Protein AF-X0UYW5-F1 (afdb_monomer)

Mean predicted aligned error: 3.67 Å

Foldseek 3Di:
DDKDKDKDFAAPVRKDAFDKDKAWQDPDQDQQKWKDKPNHTDDDPPFKDWHWDADPVRGIIIMITGRDMDNGMIIIMIDHDDDPDD

Nearest PDB structures (foldseek):
  1k8i-assembly1_B  TM=5.542E-01  e=1.403E-01  Mus musculus
  4fqx-assembly1_D  TM=5.126E-01  e=2.915E-01  Homo sapiens
  6atz-assembly2_D  TM=4.973E-01  e=4.202E-01  Homo sapiens
  3mbe-assembly2_H  TM=4.963E-01  e=7.866E-01  Mus musculus
  8k9j-assembly1_B  TM=5.042E-01  e=9.694E-01  Mus musculus

Secondary structure (DSSP, 8-state):
--EEEEEE---SSS-EES-EEEEEEESSSS--EEEEETTEE--BTTTEEEEEEE-TTS-EEEEEEE--EESS-EEEEEEE-PPPP-

Organism: NCBI:txid412755

Solvent-accessible surface area (backbone atoms only — not comparable to full-atom values): 5082 Å² total; per-residue (Å²): 135,68,61,54,73,55,72,49,84,22,30,81,92,51,54,46,64,52,53,69,49,77,43,72,77,34,94,51,96,62,59,49,61,47,44,25,49,73,88,41,77,54,49,77,76,80,49,29,50,62,40,65,48,73,48,98,86,72,46,25,26,37,37,38,40,30,84,46,76,36,51,46,65,42,41,41,38,39,32,68,55,81,75,79,83,130

pLDDT: mean 92.99, std 10.91, range [47.97, 98.56]

Sequence (86 aa):
KNAAKFTINATKEQPLENPAFVIANWPANDANISLKMDGKTKTRGADFKAGIEMGTDGSYSLVIWMKYSSEKTVSFEIENIKFPAL

Structure (mmCIF, N/CA/C/O backbone):
data_AF-X0UYW5-F1
#
_entry.id   AF-X0UYW5-F1
#
loop_
_atom_site.group_PDB
_atom_site.id
_atom_site.type_symbol
_atom_site.label_atom_id
_atom_site.label_alt_id
_atom_site.label_comp_id
_atom_site.label_asym_id
_atom_site.label_entity_id
_atom_site.label_seq_id
_atom_site.pdbx_PDB_ins_code
_atom_site.Cartn_x
_atom_site.Cartn_y
_atom_site.Cartn_z
_atom_site.occupancy
_atom_site.B_iso_or_equiv
_atom_site.auth_seq_id
_atom_site.auth_comp_id
_atom_site.auth_asym_id
_atom_site.auth_atom_id
_atom_site.pdbx_PDB_model_num
ATOM 1 N N . LYS A 1 1 ? 7.463 14.003 -8.366 1.00 47.97 1 LYS A N 1
ATOM 2 C CA . LYS A 1 1 ? 7.234 13.236 -7.116 1.00 47.97 1 LYS A CA 1
ATOM 3 C C . LYS A 1 1 ? 6.146 12.233 -7.447 1.00 47.97 1 LYS A C 1
ATOM 5 O O . LYS A 1 1 ? 5.048 12.667 -7.760 1.00 47.97 1 LYS A O 1
ATOM 10 N N . ASN A 1 2 ? 6.483 10.950 -7.525 1.00 59.88 2 ASN A N 1
ATOM 11 C CA . ASN A 1 2 ? 5.575 9.946 -8.074 1.00 59.88 2 ASN A CA 1
ATOM 12 C C . ASN A 1 2 ? 4.825 9.310 -6.912 1.00 59.88 2 ASN A C 1
ATOM 14 O O . ASN A 1 2 ? 5.395 8.493 -6.187 1.00 59.88 2 ASN A O 1
ATOM 18 N N . ALA A 1 3 ? 3.599 9.780 -6.703 1.00 78.50 3 ALA A N 1
ATOM 19 C CA . ALA A 1 3 ? 2.778 9.396 -5.575 1.00 78.50 3 ALA A CA 1
ATOM 20 C C . ALA A 1 3 ? 1.326 9.205 -6.018 1.00 78.50 3 ALA A C 1
ATOM 22 O O . ALA A 1 3 ? 0.765 10.090 -6.665 1.00 78.50 3 ALA A O 1
ATOM 23 N N . ALA A 1 4 ? 0.717 8.078 -5.655 1.00 92.62 4 ALA A N 1
ATOM 24 C CA . ALA A 1 4 ? -0.731 7.918 -5.710 1.00 92.62 4 ALA A CA 1
ATOM 25 C C . ALA A 1 4 ? -1.305 8.271 -4.335 1.00 92.62 4 ALA A C 1
ATOM 27 O O . ALA A 1 4 ? -0.828 7.771 -3.314 1.00 92.62 4 ALA A O 1
ATOM 28 N N . LYS A 1 5 ? -2.317 9.142 -4.304 1.00 96.25 5 LYS A N 1
ATOM 29 C CA . LYS A 1 5 ? -3.014 9.530 -3.077 1.00 96.25 5 LYS A CA 1
ATOM 30 C C . LYS A 1 5 ? -4.515 9.540 -3.309 1.00 96.25 5 LYS A C 1
ATOM 32 O O . LYS A 1 5 ? -4.991 10.213 -4.218 1.00 96.25 5 LYS A O 1
ATOM 37 N N . PHE A 1 6 ? -5.244 8.797 -2.488 1.00 97.31 6 PHE A N 1
ATOM 38 C CA . PHE A 1 6 ? -6.695 8.667 -2.592 1.00 97.31 6 PHE A CA 1
ATOM 39 C C . PHE A 1 6 ? -7.301 8.237 -1.254 1.00 97.31 6 PHE A C 1
ATOM 41 O O . PHE A 1 6 ? -6.590 7.876 -0.316 1.00 97.31 6 PHE A O 1
ATOM 48 N N . THR A 1 7 ? -8.627 8.281 -1.165 1.00 98.19 7 THR A N 1
ATOM 49 C CA . THR A 1 7 ? -9.395 7.791 -0.017 1.00 98.19 7 THR A CA 1
ATOM 50 C C . THR A 1 7 ? -10.413 6.764 -0.474 1.00 98.19 7 THR A C 1
ATOM 52 O O . THR A 1 7 ? -11.046 6.946 -1.512 1.00 98.19 7 THR A O 1
ATOM 55 N N . ILE A 1 8 ? -10.612 5.724 0.329 1.00 98.19 8 ILE A N 1
ATOM 56 C CA . ILE A 1 8 ? -11.708 4.774 0.154 1.00 98.19 8 ILE A CA 1
ATOM 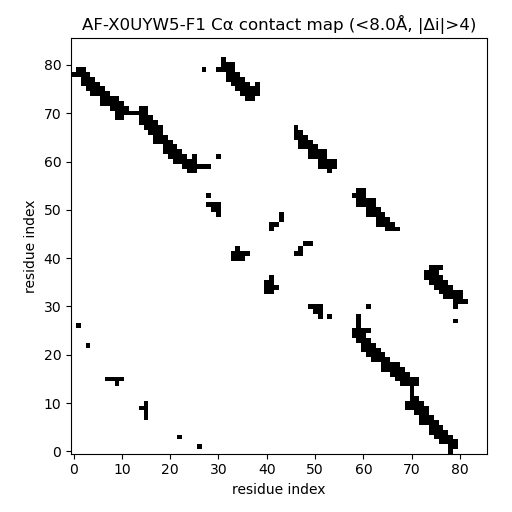57 C C . ILE A 1 8 ? -12.698 5.009 1.283 1.00 98.19 8 ILE A C 1
ATOM 59 O O . ILE A 1 8 ? -12.332 4.911 2.454 1.00 98.19 8 ILE A O 1
ATOM 63 N N . ASN A 1 9 ? -13.939 5.339 0.929 1.00 98.31 9 ASN A N 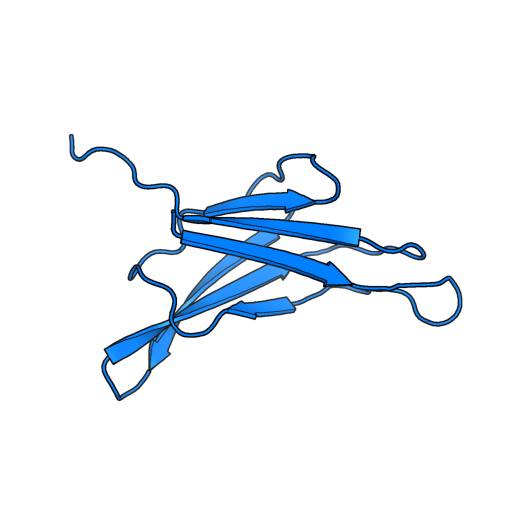1
ATOM 64 C CA . ASN A 1 9 ? -15.020 5.427 1.900 1.00 98.31 9 ASN A CA 1
ATOM 65 C C . ASN A 1 9 ? -15.460 4.017 2.284 1.00 98.31 9 ASN A C 1
ATOM 67 O O . ASN A 1 9 ? -15.770 3.212 1.410 1.00 98.31 9 ASN A O 1
ATOM 71 N N . ALA A 1 10 ? -15.489 3.749 3.584 1.00 98.06 10 ALA A N 1
ATOM 72 C CA . ALA A 1 10 ? -15.990 2.510 4.152 1.00 98.06 10 ALA A CA 1
ATOM 73 C C . ALA A 1 10 ? -16.892 2.836 5.337 1.00 98.06 10 ALA A C 1
ATOM 75 O O . ALA A 1 10 ? -16.678 3.834 6.035 1.00 98.06 10 ALA A O 1
ATOM 76 N N . THR A 1 11 ? -17.894 1.994 5.546 1.00 98.38 11 THR A N 1
ATOM 77 C CA . THR A 1 11 ? -18.815 2.069 6.682 1.00 98.38 11 THR A CA 1
ATOM 78 C C . THR A 1 11 ? -18.949 0.692 7.317 1.00 98.38 11 THR A C 1
ATOM 80 O O . THR A 1 11 ? -18.401 -0.289 6.819 1.00 98.38 11 THR A O 1
ATOM 83 N N . LYS A 1 12 ? -19.704 0.595 8.408 1.00 97.69 12 LYS A N 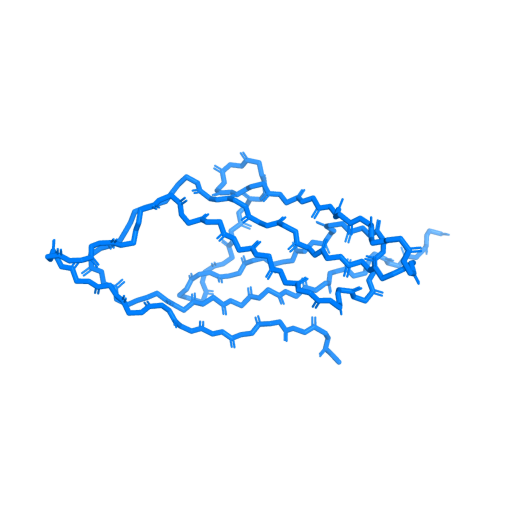1
ATOM 84 C CA . LYS A 1 12 ? -20.034 -0.692 9.023 1.00 97.69 12 LYS A CA 1
ATOM 85 C C . LYS A 1 12 ? -20.828 -1.605 8.078 1.00 97.69 12 LYS A C 1
ATOM 87 O O . LYS A 1 12 ? -20.660 -2.817 8.095 1.00 97.69 12 LYS A O 1
ATOM 92 N N . GLU A 1 13 ? -21.693 -1.025 7.251 1.00 98.25 13 GLU A N 1
ATOM 93 C CA . GLU A 1 13 ? -22.535 -1.740 6.286 1.00 98.25 13 GLU A CA 1
ATOM 94 C C . GLU A 1 13 ? -21.775 -2.085 4.998 1.00 98.25 13 GLU A C 1
ATOM 96 O O . GLU A 1 13 ? -22.139 -3.031 4.302 1.00 98.25 13 GLU A O 1
ATOM 101 N N . GLN A 1 14 ? -20.734 -1.311 4.674 1.00 97.88 14 GLN A N 1
ATOM 102 C CA . GLN A 1 14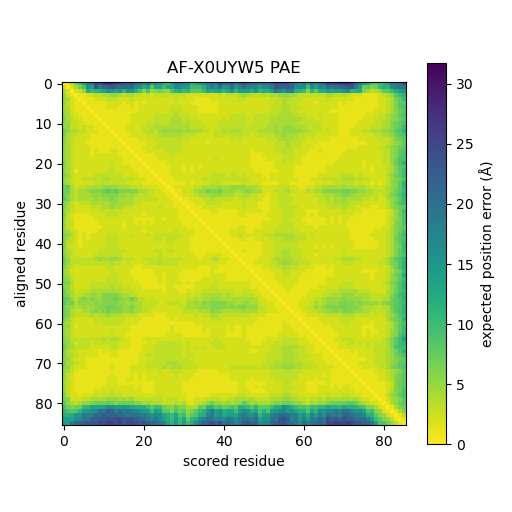 ? -19.871 -1.493 3.505 1.00 97.88 14 GLN A CA 1
ATOM 103 C C . GLN A 1 14 ? -18.398 -1.384 3.930 1.00 97.88 14 GLN A C 1
ATOM 105 O O . GLN A 1 14 ? -17.755 -0.358 3.676 1.00 97.88 14 GLN A O 1
ATOM 110 N N . PRO A 1 15 ? -17.868 -2.400 4.634 1.00 98.19 15 PRO A N 1
ATOM 111 C CA . PRO A 1 15 ? -16.502 -2.364 5.129 1.00 98.19 15 PRO A CA 1
ATOM 112 C C . PRO A 1 15 ? -15.495 -2.525 3.987 1.00 98.19 15 PRO A C 1
ATOM 114 O O . PRO A 1 15 ? -15.746 -3.199 2.985 1.00 98.19 15 PRO A O 1
ATOM 117 N N . LEU A 1 16 ? -14.320 -1.924 4.160 1.00 98.38 16 LEU A N 1
ATOM 118 C CA . LEU A 1 16 ? -13.170 -2.176 3.302 1.00 98.38 16 LEU A CA 1
ATOM 119 C C . LEU A 1 16 ? -12.473 -3.441 3.788 1.00 98.38 16 LEU A C 1
ATOM 121 O O . LEU A 1 16 ? -11.836 -3.406 4.836 1.00 98.38 16 LEU A O 1
ATOM 125 N N . GLU A 1 17 ? -12.550 -4.520 3.016 1.00 98.00 17 GLU A N 1
ATOM 126 C CA . GLU A 1 17 ? -11.993 -5.820 3.393 1.00 98.00 17 GLU A CA 1
ATOM 127 C C . GLU A 1 17 ? -10.898 -6.275 2.433 1.00 98.00 17 GLU A C 1
ATOM 129 O O . GLU A 1 17 ? -11.107 -6.356 1.225 1.00 98.00 17 GLU A O 1
ATOM 134 N N . ASN A 1 18 ? -9.731 -6.598 2.997 1.00 97.38 18 ASN A N 1
ATOM 135 C CA . ASN A 1 18 ? -8.544 -7.116 2.311 1.00 97.38 18 ASN A CA 1
ATOM 136 C C . ASN A 1 18 ? -8.266 -6.443 0.953 1.00 97.38 18 ASN A C 1
ATOM 138 O O . ASN A 1 18 ? -8.191 -7.133 -0.070 1.00 97.38 18 ASN A O 1
ATOM 142 N N . PRO A 1 19 ? -8.138 -5.102 0.918 1.00 97.50 19 PRO A N 1
ATOM 143 C CA . PRO A 1 19 ? -8.054 -4.380 -0.338 1.00 97.50 19 PRO A CA 1
ATOM 144 C C . PRO A 1 19 ? -6.836 -4.794 -1.164 1.00 97.50 19 PRO A C 1
ATOM 146 O O . PRO A 1 19 ? -5.737 -5.019 -0.642 1.00 97.50 19 PRO A O 1
ATOM 149 N N . ALA A 1 20 ? -7.038 -4.807 -2.479 1.00 97.75 20 ALA A N 1
ATOM 150 C CA . ALA A 1 20 ? -5.978 -4.863 -3.467 1.00 97.75 20 ALA A CA 1
ATOM 151 C C . ALA A 1 20 ? -6.145 -3.711 -4.462 1.00 97.75 20 ALA A C 1
ATOM 153 O O . ALA A 1 20 ? -7.254 -3.428 -4.916 1.00 97.75 20 ALA A O 1
ATOM 154 N N . PHE A 1 21 ? -5.042 -3.047 -4.792 1.00 96.69 21 PHE A N 1
ATOM 155 C CA . PHE A 1 21 ? -5.017 -1.935 -5.735 1.00 96.69 21 PHE A CA 1
ATOM 156 C C . PHE A 1 21 ? -4.035 -2.224 -6.858 1.00 96.69 21 PHE A C 1
ATOM 158 O O . PHE A 1 21 ? -2.926 -2.700 -6.609 1.00 96.69 21 PHE A O 1
ATOM 165 N N . VAL A 1 22 ? -4.435 -1.866 -8.074 1.00 96.69 22 VAL A N 1
ATOM 166 C CA . VAL A 1 22 ? -3.552 -1.802 -9.237 1.00 96.69 22 VAL A CA 1
ATOM 167 C C . VAL A 1 22 ? -3.386 -0.334 -9.599 1.00 96.69 22 VAL A C 1
ATOM 169 O O . VAL A 1 22 ? -4.355 0.347 -9.933 1.00 96.69 22 VAL A O 1
ATOM 172 N N . ILE A 1 23 ? -2.159 0.165 -9.500 1.00 95.38 23 ILE A N 1
ATOM 173 C CA . ILE A 1 23 ? -1.793 1.513 -9.926 1.00 95.38 23 ILE A CA 1
ATOM 174 C C . ILE A 1 23 ? -1.113 1.384 -11.281 1.00 95.38 23 ILE A C 1
ATOM 176 O O . ILE A 1 23 ? 0.054 0.997 -11.370 1.00 95.38 23 ILE A O 1
ATOM 180 N N . ALA A 1 24 ? -1.871 1.696 -12.329 1.00 93.88 24 ALA A N 1
ATOM 181 C CA . ALA A 1 24 ? -1.379 1.719 -13.698 1.00 93.88 24 ALA A CA 1
ATOM 182 C C . ALA A 1 24 ? -0.342 2.832 -13.914 1.00 93.88 24 ALA A C 1
ATOM 184 O O . ALA A 1 24 ? -0.305 3.818 -13.173 1.00 93.88 24 ALA A O 1
ATOM 185 N N . ASN A 1 25 ? 0.460 2.692 -14.973 1.00 92.06 25 ASN A N 1
ATOM 186 C CA . ASN A 1 25 ? 1.505 3.649 -15.354 1.00 92.06 25 ASN A CA 1
ATOM 187 C C . ASN A 1 25 ? 2.501 3.922 -14.216 1.00 92.06 25 ASN A C 1
ATOM 189 O O . ASN A 1 25 ? 2.929 5.057 -13.983 1.00 92.06 25 ASN A O 1
ATOM 193 N N . TRP A 1 26 ? 2.856 2.870 -13.481 1.00 93.62 26 TRP A N 1
ATOM 194 C CA . TRP A 1 26 ? 3.870 2.936 -12.449 1.00 93.62 26 TRP A CA 1
ATOM 195 C C . TRP A 1 26 ? 5.235 3.253 -13.087 1.00 93.62 26 TRP A C 1
ATOM 197 O O . TRP A 1 26 ? 5.626 2.638 -14.076 1.00 93.62 26 TRP A O 1
ATOM 207 N N . PRO A 1 27 ? 5.991 4.224 -12.556 1.00 89.06 27 PRO A N 1
ATOM 208 C CA . PRO A 1 27 ? 7.151 4.794 -13.243 1.00 89.06 27 PRO A CA 1
ATOM 209 C C . PRO A 1 27 ? 8.441 3.972 -13.092 1.00 89.06 27 PRO A C 1
ATOM 211 O O . PRO A 1 27 ? 9.502 4.436 -13.507 1.00 89.06 27 PRO A O 1
ATOM 214 N N . ALA A 1 28 ? 8.386 2.814 -12.436 1.00 88.25 28 ALA A N 1
ATOM 215 C CA . ALA A 1 28 ? 9.545 1.989 -12.119 1.00 88.25 28 ALA A CA 1
ATOM 216 C C . ALA A 1 28 ? 9.242 0.509 -12.370 1.00 88.25 28 ALA A C 1
ATOM 218 O O . ALA A 1 28 ? 8.108 0.065 -12.211 1.00 88.25 28 ALA A O 1
ATOM 219 N N . ASN A 1 29 ? 10.276 -0.263 -12.695 1.00 91.12 29 ASN A N 1
ATOM 220 C CA . ASN A 1 29 ? 10.198 -1.721 -12.813 1.00 91.12 29 ASN A CA 1
ATOM 221 C C . ASN A 1 29 ? 10.408 -2.434 -11.462 1.00 91.12 29 ASN A C 1
ATOM 223 O O . ASN A 1 29 ? 10.686 -3.631 -11.423 1.00 91.12 29 ASN A O 1
ATOM 227 N N . ASP A 1 30 ? 10.279 -1.703 -10.354 1.00 92.31 30 ASP A N 1
ATOM 228 C CA . ASP A 1 30 ? 10.386 -2.216 -8.997 1.00 92.31 30 ASP A CA 1
ATOM 229 C C . ASP A 1 30 ? 9.191 -1.782 -8.140 1.00 92.31 30 ASP A C 1
ATOM 231 O O . ASP A 1 30 ? 8.544 -0.756 -8.373 1.00 92.31 30 ASP A O 1
ATOM 235 N N . ALA A 1 31 ? 8.919 -2.579 -7.109 1.00 94.00 31 ALA A N 1
ATOM 236 C CA . ALA A 1 31 ? 7.874 -2.317 -6.128 1.00 94.00 31 ALA A CA 1
ATOM 237 C C . ALA A 1 31 ? 8.452 -1.806 -4.794 1.00 94.00 31 ALA A C 1
ATOM 239 O O . ALA A 1 31 ? 7.915 -2.131 -3.724 1.00 94.00 31 ALA A O 1
ATOM 240 N N . ASN A 1 32 ? 9.544 -1.031 -4.840 1.00 93.00 32 ASN A N 1
ATOM 241 C CA . ASN A 1 32 ? 10.083 -0.331 -3.677 1.00 93.00 32 ASN A CA 1
ATOM 242 C C . ASN A 1 32 ? 9.211 0.889 -3.399 1.00 93.00 32 ASN A C 1
ATOM 244 O O . ASN A 1 32 ? 9.296 1.923 -4.068 1.00 93.00 32 ASN A O 1
ATOM 248 N N . ILE A 1 33 ? 8.323 0.743 -2.419 1.00 95.06 33 ILE A N 1
ATOM 249 C CA . ILE A 1 33 ? 7.338 1.765 -2.089 1.00 95.06 33 ILE A CA 1
ATOM 250 C C . ILE A 1 33 ? 7.310 2.080 -0.601 1.00 95.06 33 ILE A C 1
ATOM 252 O O . ILE A 1 33 ? 7.562 1.218 0.241 1.00 95.06 33 ILE A O 1
ATOM 256 N N . SER A 1 34 ? 6.921 3.314 -0.303 1.00 95.88 34 SER A N 1
ATOM 257 C CA . SER A 1 34 ? 6.364 3.711 0.982 1.00 95.88 34 SER A CA 1
ATOM 258 C C . SER A 1 34 ? 4.848 3.646 0.864 1.00 95.88 34 SER A C 1
ATOM 260 O O . SER A 1 34 ? 4.289 4.259 -0.045 1.00 95.88 34 SER A O 1
ATOM 262 N N . LEU A 1 35 ? 4.190 2.923 1.769 1.00 97.19 35 LEU A N 1
ATOM 263 C CA . LEU A 1 35 ? 2.740 2.969 1.933 1.00 97.19 35 LEU A CA 1
ATOM 264 C C . LEU A 1 35 ? 2.425 3.653 3.261 1.00 97.19 35 LEU A C 1
ATOM 266 O O . LEU A 1 35 ? 2.901 3.214 4.309 1.00 97.19 35 LEU A O 1
ATOM 270 N N . LYS A 1 36 ? 1.578 4.681 3.234 1.00 97.88 36 LYS A N 1
ATOM 271 C CA . LYS A 1 36 ? 0.925 5.215 4.430 1.00 97.88 36 LYS A CA 1
ATOM 272 C C . LYS A 1 36 ? -0.572 4.989 4.351 1.00 97.88 36 LYS A C 1
ATOM 274 O O . LYS A 1 36 ? -1.179 5.207 3.305 1.00 97.88 36 LYS A O 1
ATOM 279 N N . MET A 1 37 ? -1.147 4.607 5.486 1.00 97.81 37 MET A N 1
ATOM 280 C CA . MET A 1 37 ? -2.591 4.586 5.690 1.00 97.81 37 MET A CA 1
ATOM 281 C C . MET A 1 37 ? -2.922 5.478 6.878 1.00 97.81 37 MET A C 1
ATOM 283 O O . MET A 1 37 ? -2.330 5.305 7.946 1.00 97.81 37 MET A O 1
ATOM 287 N N . ASP A 1 38 ? -3.808 6.453 6.685 1.00 97.56 38 ASP A N 1
ATOM 288 C CA . ASP A 1 38 ? -4.163 7.455 7.706 1.00 97.56 38 ASP A CA 1
ATOM 289 C C . ASP A 1 38 ? -2.936 8.145 8.313 1.00 97.56 38 ASP A C 1
ATOM 291 O O . ASP A 1 38 ? -2.773 8.265 9.528 1.00 97.56 38 ASP A O 1
ATOM 295 N N . GLY A 1 39 ? -2.009 8.533 7.432 1.00 97.19 39 GLY A N 1
ATOM 296 C CA . GLY A 1 39 ? -0.741 9.170 7.787 1.00 97.19 39 GLY A CA 1
ATOM 297 C C . GLY A 1 39 ? 0.295 8.242 8.432 1.00 97.19 39 GLY A C 1
ATOM 298 O O . GLY A 1 39 ? 1.437 8.660 8.622 1.00 97.19 39 GLY A O 1
ATOM 299 N N . LYS A 1 40 ? -0.047 6.983 8.740 1.00 97.81 40 LYS A N 1
ATOM 300 C CA . LYS A 1 40 ? 0.854 6.018 9.386 1.00 97.81 40 LYS A CA 1
ATOM 301 C C . LYS A 1 40 ? 1.538 5.131 8.355 1.00 97.81 40 LYS A C 1
ATOM 303 O O . LYS A 1 40 ? 0.867 4.413 7.613 1.00 97.81 40 LYS A O 1
ATOM 308 N N . THR A 1 41 ? 2.869 5.145 8.352 1.00 97.38 41 THR A N 1
ATOM 309 C CA . THR A 1 41 ? 3.688 4.259 7.516 1.00 97.38 41 THR A CA 1
ATOM 310 C C . THR A 1 41 ? 3.418 2.795 7.847 1.00 97.38 41 THR A C 1
ATOM 312 O O . THR A 1 41 ? 3.308 2.421 9.015 1.00 97.38 41 THR A O 1
ATOM 315 N N . LYS A 1 42 ? 3.308 1.979 6.802 1.00 97.69 42 LYS A N 1
ATOM 316 C CA . LYS A 1 42 ? 3.083 0.539 6.867 1.00 97.69 42 LYS A CA 1
ATOM 317 C C . LYS A 1 42 ? 4.346 -0.224 6.514 1.00 97.69 42 LYS A C 1
ATOM 319 O O . LYS A 1 42 ? 5.164 0.225 5.713 1.00 97.69 42 LYS A O 1
ATOM 324 N N . THR A 1 43 ? 4.485 -1.394 7.114 1.00 96.50 43 THR A N 1
ATOM 325 C CA . THR A 1 43 ? 5.646 -2.263 6.969 1.00 96.50 43 THR A CA 1
ATOM 326 C C . THR A 1 43 ? 5.368 -3.314 5.905 1.00 96.50 43 THR A C 1
ATOM 328 O O . THR A 1 43 ? 4.447 -4.123 6.027 1.00 96.50 43 THR A O 1
ATOM 331 N N . ARG A 1 44 ? 6.182 -3.328 4.847 1.00 95.88 44 ARG A N 1
ATOM 332 C CA . ARG A 1 44 ? 6.105 -4.344 3.789 1.00 95.88 44 ARG A CA 1
ATOM 333 C C . ARG A 1 44 ? 6.338 -5.740 4.376 1.00 95.88 44 ARG A C 1
ATOM 335 O O . ARG A 1 44 ? 7.176 -5.920 5.251 1.00 95.88 44 ARG A O 1
ATOM 342 N N . GLY A 1 45 ? 5.601 -6.733 3.891 1.00 95.00 45 GLY A N 1
ATOM 343 C CA . GLY A 1 45 ? 5.613 -8.112 4.382 1.00 95.00 45 GLY A CA 1
ATOM 344 C C . GLY A 1 45 ? 4.681 -8.346 5.573 1.00 95.00 45 GLY A C 1
ATOM 345 O O . GLY A 1 45 ? 3.981 -9.356 5.582 1.00 95.00 45 GLY A O 1
ATOM 346 N N . ALA A 1 46 ? 4.631 -7.412 6.528 1.00 95.56 46 ALA A N 1
ATOM 347 C CA . ALA A 1 46 ? 3.747 -7.495 7.692 1.00 95.56 46 ALA A CA 1
ATOM 348 C C . ALA A 1 46 ? 2.343 -6.938 7.403 1.00 95.56 46 ALA A C 1
ATOM 350 O O . ALA A 1 46 ? 1.352 -7.641 7.581 1.00 95.56 46 ALA A O 1
ATOM 351 N N . ASP A 1 47 ? 2.266 -5.696 6.919 1.00 97.31 47 ASP A N 1
ATOM 352 C CA . ASP A 1 47 ? 1.003 -4.982 6.690 1.00 97.31 47 ASP A CA 1
ATOM 353 C C . ASP A 1 47 ? 0.508 -5.114 5.239 1.00 97.31 47 ASP A C 1
ATOM 355 O O . ASP A 1 47 ? -0.695 -5.104 4.973 1.00 97.31 47 ASP A O 1
ATOM 359 N N . PHE A 1 48 ? 1.431 -5.226 4.279 1.00 97.94 48 PHE A N 1
ATOM 360 C CA . PHE A 1 48 ? 1.109 -5.302 2.852 1.00 97.94 48 PHE A CA 1
ATOM 361 C C . PHE A 1 48 ? 2.163 -6.077 2.056 1.00 97.94 48 PHE A C 1
ATOM 363 O O . PHE A 1 48 ? 3.327 -6.152 2.451 1.00 97.94 48 PHE A O 1
ATOM 370 N N . LYS A 1 49 ? 1.791 -6.597 0.884 1.00 97.75 49 LYS A N 1
ATOM 371 C CA . LYS A 1 49 ? 2.740 -7.000 -0.169 1.00 97.75 49 LYS A CA 1
ATOM 372 C C . LYS A 1 49 ? 2.551 -6.110 -1.385 1.00 97.75 49 LYS A C 1
ATOM 374 O O . LYS A 1 49 ? 1.473 -5.560 -1.594 1.00 97.75 49 LYS A O 1
ATOM 379 N N . ALA A 1 50 ? 3.602 -5.992 -2.187 1.00 97.31 50 ALA A N 1
ATOM 380 C CA . ALA A 1 50 ? 3.531 -5.303 -3.463 1.00 97.31 50 ALA A CA 1
ATOM 381 C C . ALA A 1 50 ? 4.387 -6.001 -4.528 1.00 97.31 50 ALA A C 1
ATOM 383 O O . ALA A 1 50 ? 5.401 -6.631 -4.206 1.00 97.31 50 ALA A O 1
ATOM 384 N N . GLY A 1 51 ? 3.985 -5.864 -5.785 1.00 96.75 51 GLY A N 1
ATOM 385 C CA . GLY A 1 51 ? 4.651 -6.436 -6.951 1.00 96.75 51 GLY A CA 1
ATOM 386 C C . GLY A 1 51 ? 4.468 -5.554 -8.181 1.00 96.75 51 GLY A C 1
ATOM 387 O O . GLY A 1 51 ? 3.677 -4.612 -8.152 1.00 96.75 51 GLY A O 1
ATOM 388 N N . ILE A 1 52 ? 5.222 -5.853 -9.236 1.00 96.69 52 ILE A N 1
ATOM 389 C CA . ILE A 1 52 ? 5.097 -5.188 -10.532 1.00 96.69 52 ILE A CA 1
ATOM 390 C C . ILE A 1 52 ? 4.508 -6.164 -11.537 1.00 96.69 52 ILE A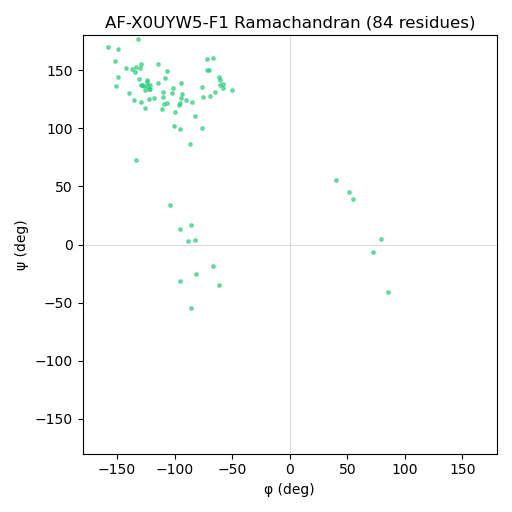 C 1
ATOM 392 O O . ILE A 1 52 ? 4.987 -7.289 -11.667 1.00 96.69 52 ILE A O 1
ATOM 396 N N . GLU A 1 53 ? 3.496 -5.701 -12.256 1.00 96.62 53 GLU A N 1
ATOM 397 C CA . GLU A 1 53 ? 3.023 -6.313 -13.490 1.00 96.62 53 GLU A CA 1
ATOM 398 C C . GLU A 1 53 ? 3.568 -5.512 -14.672 1.00 96.62 53 GLU A C 1
ATOM 400 O O . GLU A 1 53 ? 3.551 -4.280 -14.659 1.00 96.62 53 GLU A O 1
ATOM 405 N N . MET A 1 54 ? 4.078 -6.208 -15.686 1.00 96.50 54 MET A N 1
ATOM 406 C CA . MET A 1 54 ? 4.592 -5.601 -16.912 1.00 96.50 54 MET A CA 1
ATOM 407 C C . MET A 1 54 ? 3.597 -5.851 -18.044 1.00 96.50 54 MET A C 1
ATOM 409 O O . MET A 1 54 ? 3.281 -7.001 -18.353 1.00 96.50 54 MET A O 1
ATOM 413 N N . GLY A 1 55 ? 3.106 -4.773 -18.647 1.00 94.50 55 GLY A N 1
ATOM 414 C CA . GLY A 1 55 ? 2.247 -4.813 -19.822 1.00 94.50 55 GLY A CA 1
ATOM 415 C C . GLY A 1 55 ? 3.015 -5.215 -21.081 1.00 94.50 55 GLY A C 1
ATOM 416 O O . GLY A 1 55 ? 4.237 -5.079 -21.168 1.00 94.50 55 GLY A O 1
ATOM 417 N N . THR A 1 56 ? 2.291 -5.682 -22.098 1.00 96.25 56 THR A N 1
ATOM 418 C CA . THR A 1 56 ? 2.873 -6.049 -23.404 1.00 96.25 56 THR 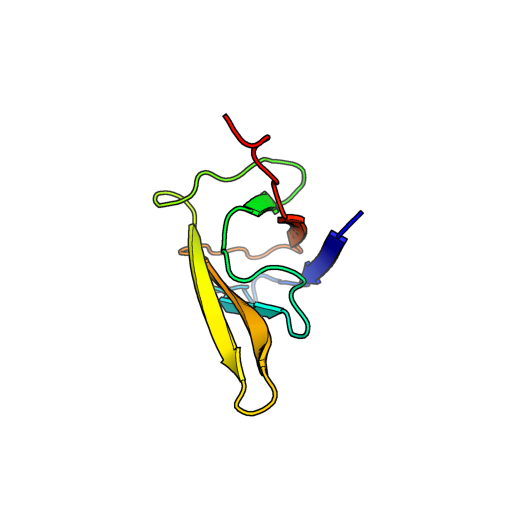A CA 1
ATOM 419 C C . THR A 1 56 ? 3.440 -4.852 -24.170 1.00 96.25 56 THR A C 1
ATOM 421 O O . THR A 1 56 ? 4.225 -5.031 -25.095 1.00 96.25 56 THR A O 1
ATOM 424 N N . ASP A 1 57 ? 3.038 -3.639 -23.798 1.00 95.00 57 ASP A N 1
ATOM 425 C CA . ASP A 1 57 ? 3.531 -2.362 -24.321 1.00 95.00 57 ASP A CA 1
ATOM 426 C C . ASP A 1 57 ? 4.763 -1.832 -23.562 1.00 95.00 57 ASP A C 1
ATOM 428 O O . ASP A 1 57 ? 5.249 -0.739 -23.851 1.00 95.00 57 ASP A O 1
ATOM 432 N N . GLY A 1 58 ? 5.273 -2.592 -22.586 1.00 94.19 58 GLY A N 1
ATOM 433 C CA . GLY A 1 58 ? 6.392 -2.193 -21.735 1.00 94.19 58 GLY A CA 1
ATOM 434 C C . GLY A 1 58 ? 6.014 -1.242 -20.596 1.00 94.19 58 GLY A C 1
ATOM 435 O O . GLY A 1 58 ? 6.905 -0.791 -19.875 1.00 94.19 58 GLY A O 1
ATOM 436 N N . SER A 1 59 ? 4.727 -0.934 -20.402 1.00 95.50 59 SER A N 1
ATOM 437 C CA . SER A 1 59 ? 4.263 -0.196 -19.226 1.00 95.50 59 SER A CA 1
ATOM 438 C C . SER A 1 59 ? 4.357 -1.058 -17.962 1.00 95.50 59 SER A C 1
ATOM 440 O O . SER A 1 59 ? 4.232 -2.283 -18.009 1.00 95.50 59 SER A O 1
ATOM 442 N N . TYR A 1 60 ? 4.570 -0.424 -16.809 1.00 95.88 60 TYR A N 1
ATOM 443 C CA . TYR A 1 60 ? 4.543 -1.105 -15.515 1.00 95.88 60 TYR A CA 1
ATOM 444 C C . TYR A 1 60 ? 3.290 -0.711 -14.741 1.00 95.88 60 TYR A C 1
ATOM 446 O O . TYR A 1 60 ? 2.859 0.442 -14.769 1.00 95.88 60 TYR A O 1
ATOM 454 N N . SER A 1 61 ? 2.723 -1.663 -14.012 1.00 96.00 61 SER A N 1
ATOM 455 C CA . SER A 1 61 ? 1.678 -1.430 -13.022 1.00 96.00 61 SER A CA 1
ATOM 456 C C . SER A 1 61 ? 2.147 -1.927 -11.665 1.00 96.00 61 SER A C 1
ATOM 458 O O . SER A 1 61 ? 2.735 -3.001 -11.552 1.00 96.00 61 SER A O 1
ATOM 460 N N . LEU A 1 62 ? 1.882 -1.147 -10.623 1.00 96.88 62 LEU A N 1
ATOM 461 C CA . LEU A 1 62 ? 2.125 -1.558 -9.248 1.00 96.88 62 LEU A CA 1
ATOM 462 C C . LEU A 1 62 ? 0.880 -2.245 -8.707 1.00 96.88 62 LEU A C 1
ATOM 464 O O . LEU A 1 62 ? -0.190 -1.644 -8.658 1.00 96.88 62 LEU A O 1
ATOM 468 N N . VAL A 1 63 ? 1.044 -3.470 -8.228 1.00 97.56 63 VAL A N 1
ATOM 469 C CA . VAL A 1 63 ? 0.009 -4.199 -7.498 1.00 97.56 63 VAL A CA 1
ATOM 470 C C . VAL A 1 63 ? 0.333 -4.139 -6.013 1.00 97.56 63 VAL A C 1
ATOM 472 O O . VAL A 1 63 ? 1.457 -4.442 -5.612 1.00 97.56 63 VAL A O 1
ATOM 475 N N . ILE A 1 64 ? -0.641 -3.765 -5.187 1.00 97.88 64 ILE A N 1
ATOM 476 C CA . ILE A 1 64 ? -0.537 -3.751 -3.722 1.00 97.88 64 ILE A CA 1
ATOM 477 C C . ILE A 1 64 ? -1.683 -4.574 -3.150 1.00 97.88 64 ILE A C 1
ATOM 479 O O . ILE A 1 64 ? -2.829 -4.364 -3.527 1.00 97.88 64 ILE A O 1
ATOM 483 N N . TRP A 1 65 ? -1.388 -5.462 -2.206 1.00 97.44 65 TRP A N 1
ATOM 484 C CA . TRP A 1 65 ? -2.377 -6.244 -1.461 1.00 97.44 65 TRP A CA 1
ATOM 485 C C . TRP A 1 65 ? -2.134 -6.107 0.040 1.00 97.44 65 TRP A C 1
ATOM 487 O O . TRP A 1 65 ? -0.988 -6.169 0.495 1.00 97.44 65 TRP A O 1
ATOM 497 N N . MET A 1 66 ? -3.208 -5.945 0.812 1.00 97.12 66 MET A N 1
ATOM 498 C CA . MET A 1 66 ? -3.159 -5.748 2.260 1.00 97.12 66 MET A CA 1
ATOM 499 C C . MET A 1 66 ? -4.099 -6.721 2.970 1.00 97.12 66 MET A C 1
ATOM 501 O O . MET A 1 66 ? -5.252 -6.880 2.575 1.00 97.12 66 MET A O 1
ATOM 505 N N . LYS A 1 67 ? -3.632 -7.315 4.074 1.00 95.44 67 LYS A N 1
ATOM 506 C CA . LYS A 1 67 ? -4.508 -7.994 5.036 1.00 95.44 67 LYS A CA 1
ATOM 507 C C . LYS A 1 67 ? -5.010 -6.948 6.031 1.00 95.44 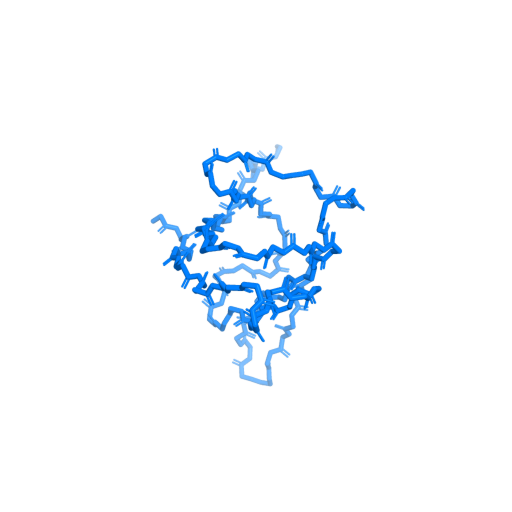67 LYS A C 1
ATOM 509 O O . LYS A 1 67 ? -4.369 -6.703 7.050 1.00 95.44 67 LYS A O 1
ATOM 514 N N . TYR A 1 68 ? -6.105 -6.280 5.691 1.00 97.12 68 TYR A N 1
ATOM 515 C CA . TYR A 1 68 ? -6.603 -5.114 6.418 1.00 97.12 68 TYR A CA 1
ATOM 516 C C . TYR A 1 68 ? -8.128 -5.020 6.330 1.00 97.12 68 TYR A C 1
ATOM 518 O O . TYR A 1 68 ? -8.693 -5.325 5.283 1.00 97.12 68 TYR A O 1
ATOM 526 N N . SER A 1 69 ? -8.762 -4.570 7.414 1.00 97.75 69 SER A N 1
ATOM 527 C CA . SER A 1 69 ? -10.200 -4.305 7.501 1.00 97.75 69 SER A CA 1
ATOM 528 C C . SER A 1 69 ? -10.440 -2.918 8.102 1.00 97.75 69 SER A C 1
ATOM 530 O O . SER A 1 69 ? -9.704 -2.498 9.003 1.00 97.75 69 SER A O 1
ATOM 532 N N . SER A 1 70 ? -11.451 -2.202 7.606 1.00 98.12 70 SER A N 1
ATOM 533 C CA . SER A 1 70 ? -11.932 -0.954 8.206 1.00 98.12 70 SER A CA 1
ATOM 534 C C . SER A 1 70 ? -13.414 -0.717 7.933 1.00 98.12 70 SER A C 1
ATOM 536 O O . SER A 1 70 ? -13.873 -0.813 6.799 1.00 98.12 70 SER A O 1
ATOM 538 N N . GLU A 1 71 ? -14.132 -0.286 8.970 1.00 98.50 71 GLU A N 1
ATOM 539 C CA . GLU A 1 71 ? -15.512 0.221 8.904 1.00 98.50 71 GLU A CA 1
ATOM 540 C C . GLU A 1 71 ? -15.564 1.761 8.800 1.00 98.50 71 GLU A C 1
ATOM 542 O O . GLU A 1 71 ? -16.596 2.383 9.054 1.00 98.50 71 GLU A O 1
ATOM 547 N N . LYS A 1 72 ? -14.426 2.405 8.514 1.00 98.38 72 LYS A N 1
ATOM 548 C CA . LYS A 1 72 ? -14.275 3.865 8.404 1.00 98.38 72 LYS A CA 1
ATOM 549 C C . LYS A 1 72 ? -13.483 4.224 7.153 1.00 98.38 72 LYS A C 1
ATOM 551 O O . LYS A 1 72 ? -12.625 3.445 6.739 1.00 98.38 72 LYS A O 1
ATOM 556 N N . THR A 1 73 ? -13.713 5.420 6.604 1.00 98.50 73 THR A N 1
ATOM 557 C CA . THR A 1 73 ? -12.904 5.972 5.507 1.00 98.50 73 THR A CA 1
ATOM 558 C C . THR A 1 73 ? -11.413 5.892 5.821 1.00 98.50 73 THR A C 1
ATOM 560 O O . THR A 1 73 ? -10.988 6.289 6.904 1.00 98.50 73 THR A O 1
ATOM 563 N N . VAL A 1 74 ? -10.635 5.418 4.848 1.00 98.56 74 VAL A N 1
ATOM 564 C CA . VAL A 1 74 ? -9.180 5.261 4.953 1.00 98.56 74 VAL A CA 1
ATOM 565 C C . VAL A 1 74 ? -8.505 6.065 3.856 1.00 98.56 74 VAL A C 1
ATOM 567 O O . VAL A 1 74 ? -8.902 6.007 2.689 1.00 98.56 74 VAL A O 1
ATOM 570 N N . SER A 1 75 ? -7.471 6.810 4.227 1.00 98.50 75 SER A N 1
ATOM 571 C CA . SER A 1 75 ? -6.593 7.505 3.286 1.00 98.50 75 SER A CA 1
ATOM 572 C C . SER A 1 75 ? -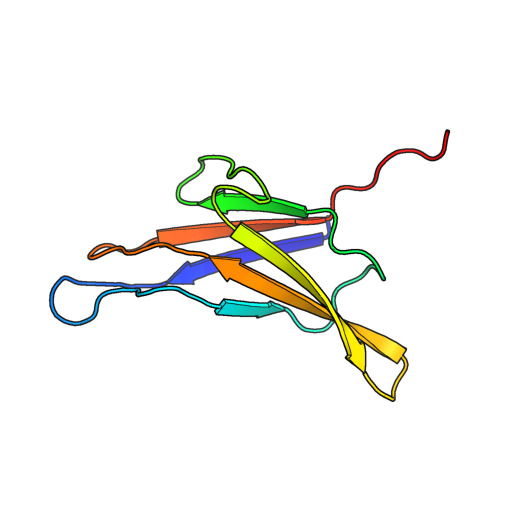5.369 6.661 2.955 1.00 98.50 75 SER A C 1
ATOM 574 O O . SER A 1 75 ? -4.782 6.048 3.843 1.00 98.50 75 SER A O 1
ATOM 576 N N . PHE A 1 76 ? -4.969 6.660 1.687 1.00 98.19 76 PHE A N 1
ATOM 577 C CA . PHE A 1 76 ? -3.805 5.943 1.180 1.00 98.19 76 PHE A CA 1
ATOM 578 C C . PHE A 1 76 ? -2.835 6.923 0.526 1.00 98.19 76 PHE A C 1
ATOM 580 O O . PHE A 1 76 ? -3.240 7.764 -0.277 1.00 98.19 76 PHE A O 1
ATOM 587 N N . GLU A 1 77 ? -1.550 6.790 0.847 1.00 97.50 77 GLU A N 1
ATOM 588 C CA . GLU A 1 77 ? -0.451 7.472 0.159 1.00 97.50 77 GLU A CA 1
ATOM 589 C C . GLU A 1 77 ? 0.600 6.436 -0.225 1.00 97.50 77 GLU A C 1
ATOM 591 O O . GLU A 1 77 ? 1.103 5.708 0.633 1.00 97.50 77 GLU A O 1
ATOM 596 N N . ILE A 1 78 ? 0.913 6.355 -1.514 1.00 96.50 78 ILE A N 1
ATOM 597 C CA . ILE A 1 78 ? 1.834 5.371 -2.078 1.00 96.50 78 ILE A CA 1
ATOM 598 C C . ILE A 1 78 ? 2.895 6.126 -2.854 1.00 96.50 78 ILE A C 1
ATOM 600 O O . ILE A 1 78 ? 2.573 6.781 -3.840 1.00 96.50 78 ILE A O 1
ATOM 604 N N . GLU A 1 79 ? 4.149 6.023 -2.432 1.00 94.44 79 GLU A N 1
ATOM 605 C CA . GLU A 1 79 ? 5.275 6.719 -3.057 1.00 94.44 79 GLU A CA 1
ATOM 606 C C . GLU A 1 79 ? 6.347 5.718 -3.486 1.00 94.44 79 GLU A C 1
ATOM 608 O O . GLU A 1 79 ? 6.697 4.824 -2.716 1.00 94.44 79 GLU A O 1
ATOM 613 N N . ASN A 1 80 ? 6.905 5.876 -4.689 1.00 91.75 80 ASN A N 1
ATOM 614 C CA . ASN A 1 80 ? 8.104 5.131 -5.078 1.00 91.75 80 ASN A CA 1
ATOM 615 C C . ASN A 1 80 ? 9.308 5.627 -4.263 1.00 91.75 80 ASN A C 1
ATOM 617 O O . ASN A 1 80 ? 9.590 6.828 -4.241 1.00 91.75 80 ASN A O 1
ATOM 621 N N . ILE A 1 81 ? 10.027 4.705 -3.622 1.00 88.56 81 ILE A N 1
ATOM 622 C CA . ILE A 1 81 ? 11.278 5.003 -2.924 1.00 88.56 81 ILE A CA 1
ATOM 623 C C . ILE A 1 81 ? 12.421 4.592 -3.843 1.00 88.56 81 ILE A C 1
ATOM 625 O O . ILE A 1 81 ? 12.630 3.409 -4.098 1.00 88.56 81 ILE A O 1
ATOM 629 N N . LYS A 1 82 ? 13.190 5.574 -4.310 1.00 77.12 82 LYS A N 1
ATOM 630 C CA . LYS A 1 82 ? 14.462 5.303 -4.976 1.00 77.12 82 LYS A CA 1
ATOM 631 C C . LYS A 1 82 ? 15.539 5.154 -3.916 1.00 77.12 82 LYS A C 1
ATOM 633 O O . LYS A 1 82 ? 15.765 6.084 -3.143 1.00 77.12 82 LYS A O 1
ATOM 638 N N . PHE A 1 83 ? 16.217 4.016 -3.902 1.00 64.38 83 PHE A N 1
ATOM 639 C CA . PHE A 1 83 ? 17.502 3.938 -3.224 1.00 64.38 83 PHE A CA 1
ATOM 640 C C . PHE A 1 83 ? 18.550 4.617 -4.114 1.00 64.38 83 PHE A C 1
ATOM 642 O O . PHE A 1 83 ? 18.525 4.408 -5.332 1.00 64.38 83 PHE A O 1
ATOM 649 N N . PRO A 1 84 ? 19.440 5.457 -3.561 1.00 54.59 84 PRO A N 1
ATOM 650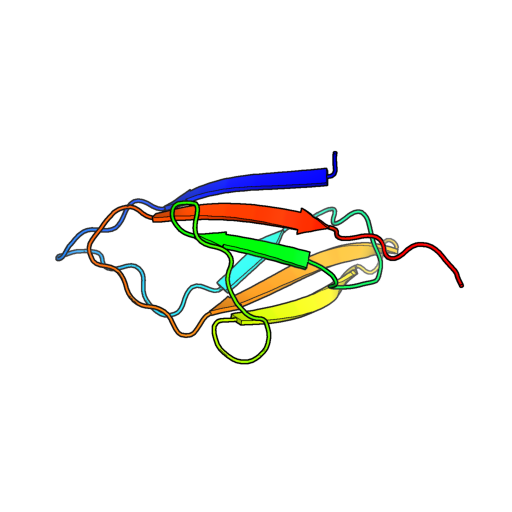 C CA . PRO A 1 84 ? 20.607 5.895 -4.312 1.00 54.59 84 PRO A CA 1
ATOM 651 C C . PRO A 1 84 ? 21.407 4.655 -4.731 1.00 54.59 84 PRO A C 1
ATOM 653 O O . PRO A 1 84 ? 21.534 3.709 -3.951 1.00 54.59 84 PRO A O 1
ATOM 656 N N . ALA A 1 85 ? 21.896 4.644 -5.972 1.00 55.97 85 ALA A N 1
ATOM 657 C CA . ALA A 1 85 ? 22.851 3.631 -6.404 1.00 55.97 85 ALA A CA 1
ATOM 658 C C . ALA A 1 85 ? 24.082 3.698 -5.484 1.00 55.97 85 ALA A C 1
ATOM 660 O O . ALA A 1 85 ? 24.528 4.800 -5.155 1.00 55.97 85 ALA A O 1
ATOM 661 N N . LEU A 1 86 ? 24.543 2.528 -5.031 1.00 51.47 86 LEU A N 1
ATOM 662 C CA . LEU A 1 86 ? 25.769 2.375 -4.242 1.00 51.47 86 LEU A CA 1
ATOM 663 C C . LEU A 1 86 ? 26.998 2.826 -5.036 1.00 51.47 86 LEU A C 1
ATOM 665 O O . LEU A 1 86 ? 27.011 2.593 -6.268 1.00 51.47 86 LEU A O 1
#

Radius of gyration: 13.69 Å; Cα contacts (8 Å, |Δi|>4): 181; chains: 1; bounding box: 48×21×34 Å